Protein AF-A0A1L8PHK8-F1 (afdb_monomer)

Foldseek 3Di:
DDPLPFAQWFWDDDPNDIDIDGLVNQDPVCAFQSVVTAQLPPRAGWGWDDDPDPPPDDTGIDGDPDDRDSCSNVSSVVVVVVVVCVVPPPVPPVVVPDDD

pLDDT: mean 82.81, std 14.69, range [35.09, 94.81]

Structure (mmCIF, N/CA/C/O backbone):
data_AF-A0A1L8PHK8-F1
#
_entry.id   AF-A0A1L8PHK8-F1
#
loop_
_atom_site.group_PDB
_atom_site.id
_atom_site.type_symbol
_atom_site.label_atom_id
_atom_site.label_alt_id
_atom_site.label_comp_id
_atom_site.label_asym_id
_atom_site.label_entity_id
_atom_site.label_seq_id
_atom_site.pdbx_PDB_ins_code
_atom_site.Cartn_x
_atom_site.Cartn_y
_atom_site.Cartn_z
_atom_site.occupancy
_atom_site.B_iso_or_equiv
_atom_site.auth_seq_id
_atom_site.auth_comp_id
_atom_site.auth_asym_id
_atom_site.auth_atom_id
_atom_site.pdbx_PDB_model_num
ATOM 1 N N . MET A 1 1 ? 0.157 13.694 -22.154 1.00 35.09 1 MET A N 1
ATOM 2 C CA . MET A 1 1 ? 1.239 13.571 -21.154 1.00 35.09 1 MET A CA 1
ATOM 3 C C . MET A 1 1 ? 0.642 13.012 -19.876 1.00 35.09 1 MET A C 1
ATOM 5 O O . MET A 1 1 ? 0.043 13.755 -19.111 1.00 35.09 1 MET A O 1
ATOM 9 N N . SER A 1 2 ? 0.706 11.696 -19.688 1.00 35.81 2 SER A N 1
ATOM 10 C CA . SER A 1 2 ? 0.110 11.044 -18.521 1.00 35.81 2 SER A CA 1
ATOM 11 C C . SER A 1 2 ? 1.023 11.256 -17.318 1.00 35.81 2 SER A C 1
ATOM 13 O O . SER A 1 2 ? 1.978 10.507 -17.119 1.00 35.81 2 SER A O 1
ATOM 15 N N . SER A 1 3 ? 0.763 12.299 -16.52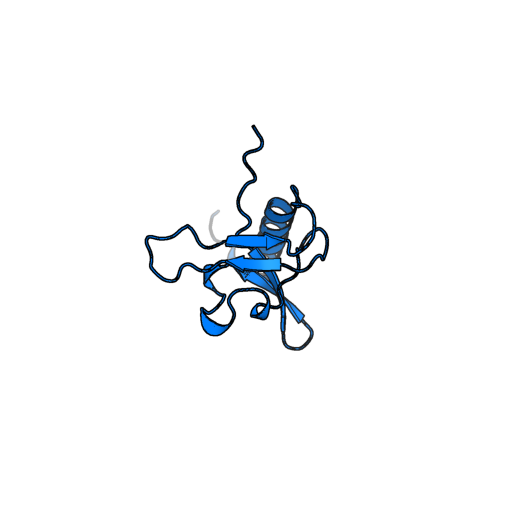7 1.00 43.03 3 SER A N 1
ATOM 16 C CA . SER A 1 3 ? 1.298 12.383 -15.167 1.00 43.03 3 SER A CA 1
ATOM 17 C C . SER A 1 3 ? 0.692 11.233 -14.372 1.00 43.03 3 SER A C 1
ATOM 19 O O . SER A 1 3 ? -0.367 11.368 -13.770 1.00 43.03 3 SER A O 1
ATOM 21 N N . ALA A 1 4 ? 1.344 10.071 -14.418 1.00 55.31 4 ALA A N 1
ATOM 22 C CA . ALA A 1 4 ? 1.029 8.947 -13.557 1.00 55.31 4 ALA A CA 1
ATOM 23 C C . ALA A 1 4 ? 1.284 9.405 -12.118 1.00 55.31 4 ALA A C 1
ATOM 25 O O . ALA A 1 4 ? 2.433 9.491 -11.668 1.00 55.31 4 ALA A O 1
ATOM 26 N N . PHE A 1 5 ? 0.212 9.792 -11.426 1.00 64.31 5 PHE A N 1
ATOM 27 C CA . PHE A 1 5 ? 0.279 10.181 -10.029 1.00 64.31 5 PHE A CA 1
ATOM 28 C C . PHE A 1 5 ? 0.879 9.008 -9.250 1.00 64.31 5 PHE A C 1
ATOM 30 O O . PHE A 1 5 ? 0.410 7.873 -9.334 1.00 64.31 5 PHE A O 1
ATOM 37 N N . LYS A 1 6 ? 2.002 9.259 -8.576 1.00 72.31 6 LYS A N 1
ATOM 38 C CA . LYS A 1 6 ? 2.785 8.205 -7.926 1.00 72.31 6 LYS A CA 1
ATOM 39 C C . LYS A 1 6 ? 1.993 7.685 -6.732 1.00 72.31 6 LYS A C 1
ATOM 41 O O . LYS A 1 6 ? 1.698 8.462 -5.831 1.00 72.31 6 LYS A O 1
ATOM 46 N N . LEU A 1 7 ? 1.693 6.387 -6.724 1.00 79.62 7 LEU A N 1
ATOM 47 C CA . LEU A 1 7 ? 0.961 5.754 -5.634 1.00 79.62 7 LEU A CA 1
ATOM 48 C C . LEU A 1 7 ? 1.783 5.748 -4.332 1.00 79.62 7 LEU A C 1
ATOM 50 O O . LEU A 1 7 ? 2.900 5.211 -4.329 1.00 79.62 7 LEU A O 1
ATOM 54 N N . PRO A 1 8 ? 1.239 6.295 -3.229 1.00 86.50 8 PRO A N 1
ATOM 55 C CA . PRO A 1 8 ? 1.902 6.268 -1.933 1.00 86.50 8 PRO A CA 1
ATOM 56 C C . PRO A 1 8 ? 1.416 5.142 -1.009 1.00 86.50 8 PRO A C 1
ATOM 58 O O . PRO A 1 8 ? 2.083 4.886 -0.014 1.00 86.50 8 PRO A O 1
ATOM 61 N N . TYR A 1 9 ? 0.308 4.460 -1.322 1.00 92.12 9 TYR A N 1
ATOM 62 C CA . TYR A 1 9 ? -0.301 3.444 -0.454 1.00 92.12 9 TYR A CA 1
ATOM 63 C C . TYR A 1 9 ? -0.354 2.060 -1.100 1.00 92.12 9 TYR A C 1
ATOM 65 O O . TYR A 1 9 ? -0.542 1.944 -2.311 1.00 92.12 9 TYR A O 1
ATOM 73 N N . GLY A 1 10 ? -0.257 1.019 -0.275 1.00 93.06 10 GLY A N 1
ATOM 74 C CA . GLY A 1 10 ? -0.500 -0.371 -0.654 1.00 93.06 10 GLY A CA 1
ATOM 75 C C . GLY A 1 10 ? -1.253 -1.125 0.442 1.00 93.06 10 GLY A C 1
ATOM 76 O O . GLY A 1 10 ? -1.108 -0.822 1.622 1.00 93.06 10 GLY A O 1
ATOM 77 N N . LEU A 1 11 ? -2.060 -2.108 0.050 1.00 94.50 11 LEU A N 1
ATOM 78 C CA . LEU A 1 11 ? -2.816 -2.962 0.965 1.00 94.50 11 LEU A CA 1
ATOM 79 C C . LEU A 1 11 ? -1.960 -4.170 1.364 1.00 94.50 11 LEU A C 1
ATOM 81 O O . LEU A 1 11 ? -1.466 -4.875 0.488 1.00 94.50 11 LEU A O 1
ATOM 85 N N . ARG A 1 12 ? -1.770 -4.433 2.654 1.00 94.81 12 ARG A N 1
ATOM 86 C CA . ARG A 1 12 ? -1.046 -5.610 3.156 1.00 94.81 12 ARG A CA 1
ATOM 87 C C . ARG A 1 12 ? -1.965 -6.410 4.072 1.00 94.81 12 ARG A C 1
ATOM 89 O O . ARG A 1 12 ? -2.722 -5.829 4.841 1.00 94.81 12 ARG A O 1
ATOM 96 N N . ARG A 1 13 ? -1.900 -7.740 3.988 1.00 91.62 13 ARG A N 1
ATOM 97 C CA . ARG A 1 13 ? -2.570 -8.623 4.950 1.00 91.62 13 ARG A CA 1
ATOM 98 C C . ARG A 1 13 ? -1.640 -8.922 6.112 1.00 91.62 13 ARG A C 1
ATOM 100 O O . ARG A 1 13 ? -0.571 -9.489 5.899 1.00 91.62 13 ARG A O 1
ATOM 107 N N . GLU A 1 14 ? -2.065 -8.567 7.315 1.00 88.06 14 GLU A N 1
ATOM 108 C CA . GLU A 1 14 ? -1.342 -8.806 8.563 1.00 88.06 14 GLU A CA 1
ATOM 109 C C . GLU A 1 14 ? -2.312 -9.430 9.569 1.00 88.06 14 GLU A C 1
ATOM 111 O O . GLU A 1 14 ? -3.418 -8.935 9.745 1.00 88.06 14 GLU A O 1
ATOM 116 N N . ASN A 1 15 ? -1.935 -10.549 10.197 1.00 86.06 15 ASN A N 1
ATOM 117 C CA . ASN A 1 15 ? -2.746 -11.245 11.213 1.00 86.06 15 ASN A CA 1
ATOM 118 C C . ASN A 1 15 ? -4.194 -11.596 10.797 1.00 86.06 15 ASN A C 1
ATOM 120 O O . ASN A 1 15 ? -5.058 -11.773 11.647 1.00 86.06 15 ASN A O 1
ATOM 124 N N . GLY A 1 16 ? -4.453 -11.741 9.493 1.00 86.88 16 GLY A N 1
ATOM 125 C CA . GLY A 1 16 ? -5.788 -12.030 8.955 1.00 86.88 16 GLY A CA 1
ATOM 126 C C . GLY A 1 16 ? -6.610 -10.790 8.587 1.00 86.88 16 GLY A C 1
ATOM 127 O O . GLY A 1 16 ? -7.680 -10.942 8.006 1.00 86.88 16 GLY A O 1
ATOM 128 N N . GLU A 1 17 ? -6.095 -9.587 8.838 1.00 87.56 17 GLU A N 1
ATOM 129 C CA . GLU A 1 17 ? -6.757 -8.315 8.542 1.00 87.56 17 GLU A CA 1
ATOM 130 C C . GLU A 1 17 ? -6.063 -7.574 7.391 1.00 87.56 17 GLU A C 1
ATOM 132 O O . GLU A 1 17 ? -4.857 -7.705 7.164 1.00 87.56 17 GLU A O 1
ATOM 137 N N . GLU A 1 18 ? -6.833 -6.796 6.631 1.00 90.50 18 GLU A N 1
ATOM 138 C CA . GLU A 1 18 ? -6.324 -5.974 5.533 1.00 90.50 18 GLU A CA 1
ATOM 139 C C . GLU A 1 18 ? -5.998 -4.569 6.036 1.00 90.50 18 GLU A C 1
ATOM 141 O O . GLU A 1 18 ? -6.882 -3.808 6.423 1.00 90.50 18 GLU A O 1
ATOM 146 N N . LYS A 1 19 ? -4.714 -4.211 6.003 1.00 92.00 19 LYS A N 1
ATOM 147 C CA . LYS A 1 19 ? -4.213 -2.918 6.458 1.00 92.00 19 LYS A CA 1
ATOM 148 C C . LYS A 1 19 ? -3.701 -2.094 5.287 1.00 92.00 19 LYS A C 1
ATOM 150 O O . LYS A 1 19 ? -2.917 -2.565 4.460 1.00 92.00 19 LYS A O 1
ATOM 155 N N . LEU A 1 20 ? -4.133 -0.838 5.219 1.00 93.12 20 LEU A N 1
ATOM 156 C CA . LEU A 1 20 ? -3.636 0.115 4.236 1.00 93.12 20 LEU A CA 1
ATOM 157 C C . LEU A 1 20 ? -2.366 0.789 4.771 1.00 93.12 20 LEU A C 1
ATOM 159 O O . LEU A 1 20 ? -2.428 1.569 5.720 1.00 93.12 20 LEU A O 1
ATOM 163 N N . LEU A 1 21 ? -1.226 0.494 4.148 1.00 93.12 21 LEU A N 1
ATOM 164 C CA . LEU A 1 21 ? 0.084 1.022 4.524 1.00 93.12 21 LEU A CA 1
ATOM 165 C C . LEU A 1 21 ? 0.507 2.148 3.585 1.00 93.12 21 LEU A C 1
ATOM 167 O O . LEU A 1 21 ? 0.445 2.017 2.360 1.00 93.12 21 LEU A O 1
ATOM 171 N N . HIS A 1 22 ? 0.989 3.242 4.157 1.00 92.69 22 HIS A N 1
ATOM 172 C CA . HIS A 1 22 ? 1.731 4.274 3.455 1.00 92.69 22 HIS A CA 1
ATOM 173 C C . HIS A 1 22 ? 3.170 3.804 3.196 1.00 92.69 22 HIS A C 1
ATOM 175 O O . HIS A 1 22 ? 3.777 3.102 3.997 1.00 92.69 22 HIS A O 1
ATOM 181 N N . ILE A 1 23 ? 3.775 4.240 2.093 1.00 91.44 23 ILE A N 1
ATOM 182 C CA . ILE A 1 23 ? 5.138 3.856 1.700 1.00 91.44 23 ILE A CA 1
ATOM 183 C C . ILE A 1 23 ? 6.204 4.204 2.752 1.00 91.44 23 ILE A C 1
ATOM 185 O O . ILE A 1 23 ? 7.254 3.573 2.776 1.00 91.44 23 ILE A O 1
ATOM 189 N N . SER A 1 24 ? 5.956 5.188 3.623 1.00 90.38 24 SER A N 1
ATOM 190 C CA . SER A 1 24 ? 6.864 5.512 4.734 1.00 90.38 24 SER A CA 1
ATOM 191 C C . SER A 1 24 ? 6.819 4.506 5.882 1.00 90.38 24 SER A C 1
ATOM 193 O O . SER A 1 24 ? 7.726 4.512 6.703 1.00 90.38 24 SER A O 1
ATOM 195 N N . GLU A 1 25 ? 5.762 3.699 5.968 1.00 92.19 25 GLU A N 1
ATOM 196 C CA . GLU A 1 25 ? 5.602 2.641 6.972 1.00 92.19 25 GLU A CA 1
ATOM 197 C C . GLU A 1 25 ? 6.273 1.333 6.524 1.00 92.19 25 GLU A C 1
ATOM 199 O O . GLU A 1 25 ? 6.421 0.419 7.324 1.00 92.19 25 GLU A O 1
ATOM 204 N N . ILE A 1 26 ? 6.694 1.237 5.255 1.00 91.69 26 ILE A N 1
ATOM 205 C CA . ILE A 1 26 ? 7.422 0.079 4.732 1.00 91.69 26 ILE A CA 1
ATOM 206 C C . ILE A 1 26 ? 8.902 0.230 5.076 1.00 91.69 26 ILE A C 1
ATOM 208 O O . ILE A 1 26 ? 9.553 1.202 4.678 1.00 91.69 26 ILE A O 1
ATOM 212 N N . GLU A 1 27 ? 9.456 -0.760 5.767 1.00 90.88 27 GLU A N 1
ATOM 213 C CA . GLU A 1 27 ? 10.869 -0.755 6.127 1.00 90.88 27 GLU A CA 1
ATOM 214 C C . GLU A 1 27 ? 11.778 -1.028 4.919 1.00 90.88 27 GLU A C 1
ATOM 216 O O . GLU A 1 27 ? 11.415 -1.705 3.954 1.00 90.88 27 GLU A O 1
ATOM 221 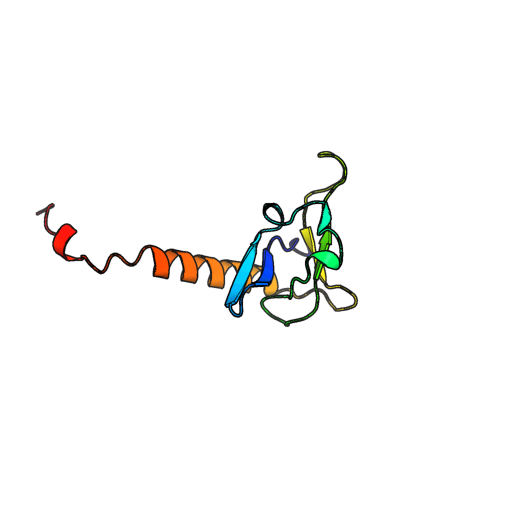N N . ALA A 1 28 ? 13.026 -0.552 4.980 1.00 87.12 28 ALA A N 1
ATOM 222 C CA . ALA A 1 28 ? 14.002 -0.757 3.906 1.00 87.12 28 ALA A CA 1
ATOM 223 C C . ALA A 1 28 ? 14.271 -2.250 3.610 1.00 87.12 28 ALA A C 1
ATOM 225 O O . ALA A 1 28 ? 14.470 -2.626 2.449 1.00 87.12 28 ALA A O 1
ATOM 226 N N . LEU A 1 29 ? 14.233 -3.102 4.643 1.00 89.94 29 LEU A N 1
ATOM 227 C CA . LEU A 1 29 ? 14.378 -4.562 4.548 1.00 89.94 29 LEU A CA 1
ATOM 228 C C . LEU A 1 29 ? 13.234 -5.228 3.767 1.00 89.94 29 LEU A C 1
ATOM 230 O O . LEU A 1 29 ? 13.445 -6.259 3.122 1.00 89.94 29 LEU A O 1
ATOM 234 N N . GLU A 1 30 ? 12.056 -4.605 3.770 1.00 91.12 30 GLU A N 1
ATOM 235 C CA . GLU A 1 30 ? 10.857 -5.044 3.057 1.00 91.12 30 GLU A CA 1
ATOM 236 C C . GLU A 1 30 ? 10.717 -4.396 1.669 1.00 91.12 30 GLU A C 1
ATOM 238 O O . GLU A 1 30 ? 9.709 -4.572 0.986 1.00 91.12 30 GLU A O 1
ATOM 243 N N . SER A 1 31 ? 11.717 -3.639 1.212 1.00 90.56 31 SER A N 1
ATOM 244 C CA . SER A 1 31 ? 11.680 -3.016 -0.112 1.00 90.56 31 SER A CA 1
ATOM 245 C C . SER A 1 31 ? 11.559 -4.038 -1.257 1.00 90.56 31 SER A C 1
ATOM 247 O O . SER A 1 31 ? 11.886 -5.224 -1.149 1.00 90.56 31 SER A O 1
ATOM 249 N N . GLY A 1 32 ? 11.078 -3.569 -2.407 1.00 92.31 32 GLY A N 1
ATOM 250 C CA . GLY A 1 32 ? 10.796 -4.404 -3.567 1.00 92.31 32 GLY A CA 1
ATOM 251 C C . GLY A 1 32 ? 9.525 -5.227 -3.374 1.00 92.31 32 GLY A C 1
ATOM 252 O O . GLY A 1 32 ? 8.520 -4.709 -2.899 1.00 92.31 32 GLY A O 1
ATOM 253 N N . LEU A 1 33 ? 9.561 -6.495 -3.784 1.00 93.62 33 LEU A N 1
ATOM 254 C CA . LEU A 1 33 ? 8.424 -7.422 -3.674 1.00 93.62 33 LEU A CA 1
ATOM 255 C C . LEU A 1 33 ? 8.247 -7.999 -2.267 1.00 93.62 33 LEU A C 1
ATOM 257 O O . LEU A 1 33 ? 7.211 -8.592 -1.980 1.00 93.62 33 LEU A O 1
ATOM 261 N N . LYS A 1 34 ? 9.239 -7.811 -1.388 1.00 93.38 34 LYS A N 1
ATOM 262 C CA . LYS A 1 34 ? 9.175 -8.267 0.003 1.00 93.38 34 LYS A CA 1
ATOM 263 C C . LYS A 1 34 ? 8.089 -7.551 0.798 1.00 93.38 34 LYS A C 1
ATOM 265 O O . LYS A 1 34 ? 7.616 -8.106 1.779 1.00 93.38 34 LYS A O 1
ATOM 270 N N . CYS A 1 35 ? 7.645 -6.377 0.342 1.00 92.62 35 CYS A N 1
ATOM 271 C CA . CYS A 1 35 ? 6.586 -5.644 1.015 1.00 92.62 35 CYS A CA 1
ATOM 272 C C . CYS A 1 35 ? 5.244 -6.378 0.971 1.00 92.62 35 CYS A C 1
ATOM 274 O O . CYS A 1 35 ? 4.362 -6.028 1.746 1.00 92.62 35 CYS A O 1
ATOM 276 N N . ASN A 1 36 ? 5.075 -7.342 0.055 1.00 94.12 36 ASN A N 1
ATOM 277 C CA . ASN A 1 36 ? 3.857 -8.132 -0.114 1.00 94.12 36 ASN A CA 1
ATOM 278 C C . ASN A 1 36 ? 2.568 -7.283 -0.166 1.00 94.12 36 ASN A C 1
ATOM 280 O O . ASN A 1 36 ? 1.505 -7.707 0.284 1.00 94.12 36 ASN A O 1
ATOM 284 N N . CYS A 1 37 ? 2.672 -6.056 -0.686 1.00 94.62 37 CYS A N 1
ATOM 285 C CA . CYS A 1 37 ? 1.542 -5.152 -0.832 1.00 94.62 37 CYS A CA 1
ATOM 286 C C . CYS A 1 37 ? 0.768 -5.472 -2.116 1.00 94.62 37 CYS A C 1
ATOM 288 O O . CYS A 1 37 ? 1.349 -5.794 -3.156 1.00 94.62 37 CYS A O 1
ATOM 290 N N . LEU A 1 38 ? -0.543 -5.291 -2.058 1.00 94.44 38 LEU A N 1
ATOM 291 C CA . LEU A 1 38 ? -1.477 -5.381 -3.168 1.00 94.44 38 LEU A CA 1
ATOM 292 C C . LEU A 1 38 ? -2.070 -4.002 -3.460 1.00 94.44 38 LEU A C 1
ATOM 294 O O . LEU A 1 38 ? -2.161 -3.131 -2.593 1.00 94.44 38 LEU A O 1
ATOM 298 N N . CYS A 1 39 ? -2.472 -3.791 -4.705 1.00 93.19 39 CYS A N 1
ATOM 299 C CA . CYS A 1 39 ? -3.217 -2.611 -5.099 1.00 93.19 39 CYS A CA 1
ATOM 300 C C . CYS A 1 39 ? -4.619 -2.649 -4.484 1.00 93.19 39 CYS A C 1
ATOM 302 O O . CYS A 1 39 ? -5.355 -3.608 -4.699 1.00 93.19 39 CYS A O 1
ATOM 304 N N . SER A 1 40 ? -5.012 -1.587 -3.779 1.00 91.00 40 SER A N 1
ATOM 305 C CA . SER A 1 40 ? -6.342 -1.467 -3.166 1.00 91.00 40 SER A CA 1
ATOM 306 C C . SER A 1 40 ? -7.491 -1.434 -4.179 1.00 91.00 40 SER A C 1
ATOM 308 O O . SER A 1 40 ? -8.625 -1.690 -3.798 1.00 91.00 40 SER A O 1
ATOM 310 N N . ASN A 1 41 ? -7.213 -1.128 -5.453 1.00 91.81 41 ASN A N 1
ATOM 311 C CA . ASN A 1 41 ? -8.227 -1.109 -6.508 1.00 91.81 41 ASN A CA 1
ATOM 312 C C . ASN A 1 41 ? -8.244 -2.391 -7.354 1.00 91.81 41 ASN A C 1
ATOM 314 O O . ASN A 1 41 ? -9.287 -3.012 -7.505 1.00 91.81 41 ASN A O 1
ATOM 318 N N . CYS A 1 42 ? -7.107 -2.787 -7.938 1.00 91.50 42 CYS A N 1
ATOM 319 C CA . CYS A 1 42 ? -7.064 -3.921 -8.873 1.00 91.50 42 CYS A CA 1
ATOM 320 C C . CYS A 1 42 ? -6.542 -5.229 -8.261 1.00 91.50 42 CYS A C 1
ATOM 322 O O . CYS A 1 42 ? -6.494 -6.241 -8.954 1.00 91.50 42 CYS A O 1
ATOM 324 N N . GLY A 1 43 ? -6.085 -5.224 -7.006 1.00 91.75 43 GLY A N 1
ATOM 325 C CA . GLY A 1 43 ? -5.549 -6.411 -6.331 1.00 91.75 43 GLY A CA 1
ATOM 326 C C . GLY A 1 43 ? -4.190 -6.906 -6.843 1.00 91.75 43 GLY A C 1
ATOM 327 O O . GLY A 1 43 ? -3.633 -7.845 -6.280 1.00 91.75 43 GLY A O 1
ATOM 328 N N . ALA A 1 44 ? -3.616 -6.290 -7.881 1.00 93.44 44 ALA A N 1
ATOM 329 C CA . ALA A 1 44 ? -2.319 -6.691 -8.417 1.00 93.44 44 ALA A CA 1
ATOM 330 C C . ALA A 1 44 ? -1.177 -6.435 -7.420 1.00 93.44 44 ALA A C 1
ATOM 332 O O . ALA A 1 44 ? -1.226 -5.508 -6.605 1.00 93.44 44 ALA A O 1
ATOM 333 N N . ARG A 1 45 ? -0.114 -7.244 -7.512 1.00 94.81 45 ARG A N 1
ATOM 334 C CA . ARG A 1 45 ? 1.070 -7.109 -6.656 1.00 94.81 45 ARG A CA 1
ATOM 335 C C . ARG A 1 45 ? 1.783 -5.784 -6.900 1.00 94.81 45 ARG A C 1
ATOM 337 O O . ARG A 1 45 ? 2.002 -5.369 -8.040 1.00 94.81 45 ARG A O 1
ATOM 344 N N . LEU A 1 46 ? 2.204 -5.155 -5.812 1.00 94.25 46 LEU A N 1
ATOM 345 C CA . LEU A 1 46 ? 2.999 -3.939 -5.821 1.00 94.25 46 LEU A CA 1
ATOM 346 C C . LEU A 1 46 ? 4.450 -4.247 -5.435 1.00 94.25 46 LEU A C 1
ATOM 348 O O . LEU A 1 46 ? 4.727 -5.174 -4.679 1.00 94.25 46 LEU A O 1
ATOM 352 N N . GLN A 1 47 ? 5.383 -3.431 -5.921 1.00 93.62 47 GLN A N 1
ATOM 353 C CA . GLN A 1 47 ? 6.747 -3.360 -5.411 1.00 93.62 47 GLN A CA 1
ATOM 354 C C . GLN A 1 47 ? 6.967 -2.020 -4.702 1.00 93.62 47 GLN A C 1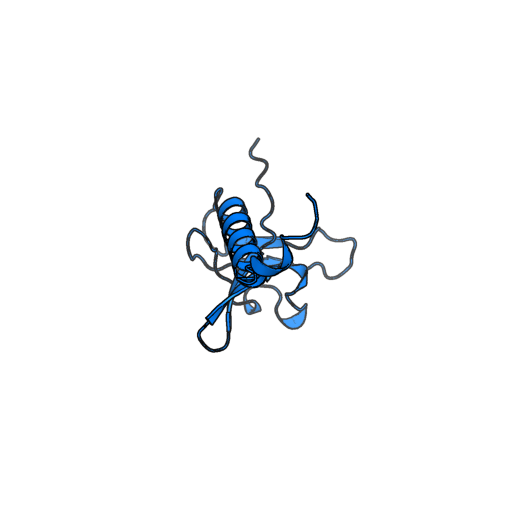
ATOM 356 O O . GLN A 1 47 ? 6.706 -0.951 -5.270 1.00 93.62 47 GLN A O 1
ATOM 361 N N . ALA A 1 48 ? 7.515 -2.066 -3.491 1.00 93.75 48 ALA A N 1
ATOM 362 C CA . ALA A 1 48 ? 7.946 -0.882 -2.763 1.00 93.75 48 ALA A CA 1
ATOM 363 C C . ALA A 1 48 ? 9.282 -0.376 -3.323 1.00 93.75 48 ALA A C 1
ATOM 365 O O . ALA A 1 48 ? 10.315 -1.037 -3.233 1.00 93.75 48 ALA A O 1
ATOM 366 N N . LYS A 1 49 ? 9.285 0.813 -3.922 1.00 91.50 49 LYS A N 1
ATOM 367 C CA . LYS A 1 49 ? 10.506 1.507 -4.335 1.00 91.50 49 LYS A CA 1
ATOM 368 C C . LYS A 1 49 ? 10.863 2.485 -3.224 1.00 91.50 49 LYS A C 1
ATOM 370 O O . LYS A 1 49 ? 10.303 3.580 -3.160 1.00 91.50 49 LYS A O 1
ATOM 375 N N . LEU A 1 50 ? 11.792 2.071 -2.370 1.00 89.56 50 LEU A N 1
ATOM 376 C CA . LEU A 1 50 ? 12.398 2.906 -1.337 1.00 89.56 50 LEU A CA 1
ATOM 377 C C . LEU A 1 50 ? 13.782 3.369 -1.812 1.00 89.56 50 LEU A C 1
ATOM 379 O O . LEU A 1 50 ? 14.517 2.571 -2.401 1.00 89.56 50 LEU A O 1
ATOM 383 N N . PRO A 1 51 ? 14.134 4.649 -1.629 1.00 85.06 51 PRO A N 1
ATOM 384 C CA . PRO A 1 51 ? 15.441 5.149 -2.016 1.00 85.06 51 PRO A CA 1
ATOM 385 C C . PRO A 1 51 ? 16.509 4.680 -1.014 1.00 85.06 51 PRO A C 1
ATOM 387 O O . PRO A 1 51 ? 16.233 4.556 0.178 1.00 85.06 51 PRO A O 1
ATOM 390 N N . LYS A 1 52 ? 17.737 4.424 -1.485 1.00 80.19 52 LYS A N 1
ATOM 391 C CA . LYS A 1 52 ? 18.857 4.043 -0.602 1.00 80.19 52 LYS A CA 1
ATOM 392 C C . LYS A 1 52 ? 19.390 5.257 0.156 1.00 80.19 52 LYS A C 1
ATOM 394 O O . LYS A 1 52 ? 19.842 5.140 1.289 1.00 80.19 52 LYS A O 1
ATOM 399 N N . THR A 1 53 ? 19.308 6.430 -0.466 1.00 75.12 53 THR A N 1
ATOM 400 C CA . THR A 1 53 ? 19.644 7.726 0.120 1.00 75.12 53 THR A CA 1
ATOM 401 C C . THR A 1 53 ? 18.488 8.706 -0.082 1.00 75.12 53 THR A C 1
ATOM 403 O O . THR A 1 53 ? 17.750 8.616 -1.058 1.00 75.12 53 THR A O 1
ATOM 406 N N . LYS A 1 54 ? 18.327 9.711 0.791 1.00 66.00 54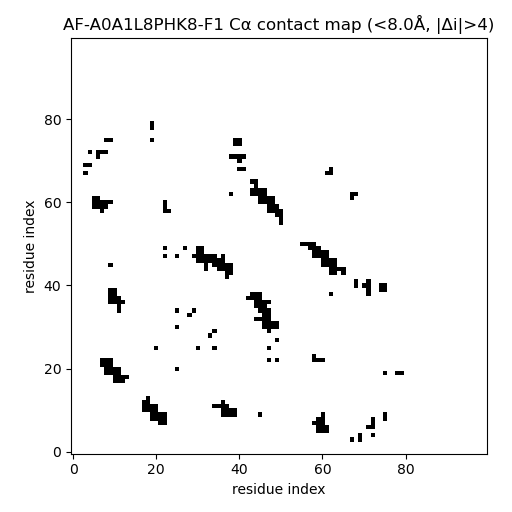 LYS A N 1
ATOM 407 C CA . LYS A 1 54 ? 17.212 10.686 0.704 1.00 66.00 54 LYS A CA 1
ATOM 408 C C . LYS A 1 54 ? 17.139 11.474 -0.624 1.00 66.00 54 LYS A C 1
ATOM 410 O O . LYS A 1 54 ? 16.154 12.170 -0.850 1.00 66.00 54 LYS A O 1
ATOM 415 N N . LYS A 1 55 ? 18.163 11.393 -1.482 1.00 72.06 55 LYS A N 1
ATOM 416 C CA . LYS A 1 55 ? 18.292 12.165 -2.726 1.00 72.06 55 LYS A CA 1
ATOM 417 C C . LYS A 1 55 ? 17.928 11.384 -3.995 1.00 72.06 55 LYS A C 1
ATOM 419 O O . LYS A 1 55 ? 17.762 12.018 -5.029 1.00 72.06 55 LYS A O 1
ATOM 424 N N . ASP A 1 56 ? 17.770 10.058 -3.935 1.00 75.56 56 ASP A N 1
ATOM 425 C CA . ASP A 1 56 ? 17.622 9.247 -5.155 1.00 75.56 56 ASP A CA 1
ATOM 426 C C . ASP A 1 56 ? 16.269 9.471 -5.847 1.00 75.56 56 ASP A C 1
ATOM 428 O O . ASP A 1 56 ? 16.196 9.718 -7.049 1.00 75.56 56 ASP A O 1
ATOM 432 N N . PHE A 1 57 ? 15.170 9.362 -5.098 1.00 81.69 57 PHE A N 1
ATOM 433 C CA . PHE A 1 57 ? 13.811 9.585 -5.593 1.00 81.69 57 PHE A CA 1
ATOM 434 C C . PHE A 1 57 ? 12.802 9.586 -4.438 1.00 81.69 57 PHE A C 1
ATOM 436 O O . PHE A 1 57 ? 13.066 9.066 -3.357 1.00 81.69 57 PHE A O 1
ATOM 443 N N . LYS A 1 58 ? 11.593 10.108 -4.689 1.00 85.06 58 LYS A N 1
ATOM 444 C CA . LYS A 1 58 ? 10.481 10.011 -3.730 1.00 85.06 58 LYS A CA 1
ATOM 445 C C . LYS A 1 58 ? 10.017 8.552 -3.576 1.00 85.06 58 LYS A C 1
ATOM 447 O O . LYS A 1 58 ? 9.687 7.951 -4.612 1.00 85.06 58 LYS A O 1
ATOM 452 N N . PRO A 1 59 ? 9.959 8.011 -2.341 1.00 88.56 59 PRO A N 1
ATOM 453 C CA . PRO A 1 59 ? 9.418 6.684 -2.070 1.00 88.56 59 PRO A CA 1
ATOM 454 C C . PRO A 1 59 ? 8.061 6.501 -2.751 1.00 88.56 59 PRO A C 1
ATOM 456 O O . PRO A 1 59 ? 7.232 7.411 -2.737 1.00 88.56 59 PRO A O 1
ATOM 459 N N . ARG A 1 60 ? 7.849 5.353 -3.395 1.00 89.19 60 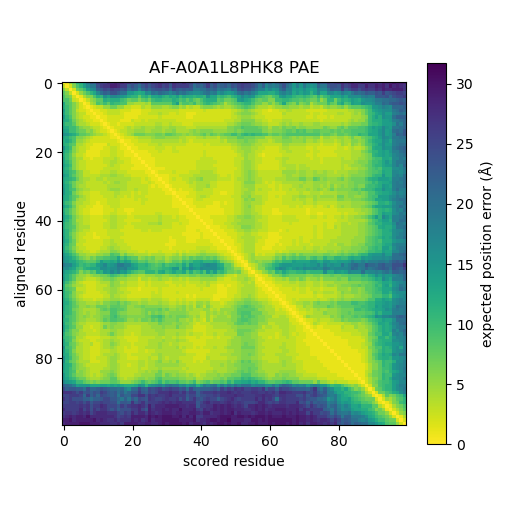ARG A N 1
ATOM 460 C CA . ARG A 1 60 ? 6.568 5.024 -4.039 1.00 89.19 60 ARG A CA 1
ATOM 461 C C . ARG A 1 60 ? 6.343 3.525 -4.095 1.00 89.19 60 ARG A C 1
ATOM 463 O O . ARG A 1 60 ? 7.310 2.767 -4.145 1.00 89.19 60 ARG A O 1
ATOM 470 N N . VAL A 1 61 ? 5.090 3.110 -4.215 1.00 90.62 61 VAL A N 1
ATOM 471 C CA . VAL A 1 61 ? 4.755 1.754 -4.663 1.00 90.62 61 VAL A CA 1
ATOM 472 C C . VAL A 1 61 ? 4.420 1.766 -6.153 1.00 90.62 61 VAL A C 1
ATOM 474 O O . VAL A 1 61 ? 3.952 2.766 -6.698 1.00 90.62 61 VAL A O 1
ATOM 477 N N . ALA A 1 62 ? 4.719 0.672 -6.846 1.00 91.25 62 ALA A N 1
ATOM 478 C CA . ALA A 1 62 ? 4.420 0.522 -8.267 1.00 91.25 62 ALA A CA 1
ATOM 479 C C . ALA A 1 62 ? 3.920 -0.889 -8.559 1.00 91.25 62 ALA A C 1
ATOM 481 O O . ALA A 1 62 ? 4.393 -1.834 -7.937 1.00 91.25 62 ALA A O 1
ATOM 482 N N . HIS A 1 63 ? 3.015 -1.030 -9.525 1.00 92.81 63 HIS A N 1
ATOM 483 C CA . HIS A 1 63 ? 2.565 -2.334 -10.004 1.00 92.81 63 HIS A CA 1
ATOM 484 C C . HIS A 1 63 ? 3.752 -3.156 -10.507 1.00 92.81 63 HIS A C 1
ATOM 486 O O . HIS A 1 63 ? 4.605 -2.654 -11.245 1.00 92.81 63 HIS A O 1
ATOM 492 N N . HIS A 1 64 ? 3.824 -4.407 -10.062 1.00 92.06 64 HIS A N 1
ATOM 493 C CA . HIS A 1 64 ? 4.804 -5.361 -10.544 1.00 92.06 64 HIS A CA 1
ATOM 494 C C . HIS A 1 64 ? 4.167 -6.239 -11.616 1.00 92.06 64 HIS A C 1
ATOM 496 O O . HIS A 1 64 ? 3.211 -6.955 -11.332 1.00 92.06 64 HIS A O 1
ATOM 502 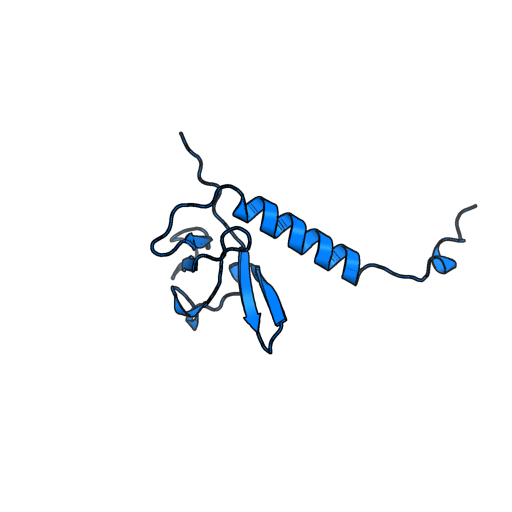N 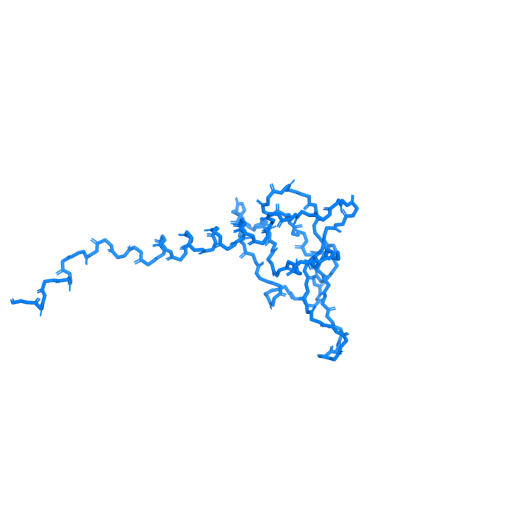N . ASN A 1 65 ? 4.720 -6.190 -12.829 1.00 89.25 65 ASN A N 1
ATOM 503 C CA . ASN A 1 65 ? 4.247 -6.969 -13.976 1.00 89.25 65 ASN A CA 1
ATOM 504 C C . ASN A 1 65 ? 2.742 -6.791 -14.278 1.00 89.25 65 ASN A C 1
ATOM 506 O O . ASN A 1 65 ? 2.065 -7.735 -14.671 1.00 89.25 65 ASN A O 1
ATOM 510 N N . ALA A 1 66 ? 2.218 -5.587 -14.044 1.00 86.69 66 ALA A N 1
ATOM 511 C CA . ALA A 1 66 ? 0.835 -5.218 -14.315 1.00 86.69 66 ALA A CA 1
ATOM 512 C C . ALA A 1 66 ? 0.755 -3.737 -14.698 1.00 86.69 66 ALA A C 1
ATOM 514 O O . ALA A 1 66 ? 1.649 -2.950 -14.362 1.00 86.69 66 ALA A O 1
ATOM 515 N N . ASP A 1 67 ? -0.327 -3.366 -15.377 1.00 86.88 67 ASP A N 1
ATOM 516 C CA . ASP A 1 67 ? -0.559 -1.993 -15.804 1.00 86.88 67 ASP A CA 1
ATOM 517 C C . ASP A 1 67 ? -0.733 -1.030 -14.630 1.00 86.88 67 ASP A C 1
ATOM 519 O O . ASP A 1 67 ? -1.165 -1.374 -13.526 1.00 86.88 67 ASP A O 1
ATOM 523 N N . THR A 1 68 ? -0.402 0.234 -14.880 1.00 84.31 68 THR A N 1
ATOM 524 C CA . THR A 1 68 ? -0.634 1.298 -13.910 1.00 84.31 68 THR A CA 1
ATOM 525 C C . THR A 1 68 ? -2.128 1.501 -13.686 1.00 84.31 68 THR A C 1
ATOM 527 O O . THR A 1 68 ? -2.844 1.935 -14.585 1.00 84.31 68 THR A O 1
ATOM 530 N N . CYS A 1 69 ? -2.589 1.262 -12.462 1.00 85.75 69 CYS A N 1
ATOM 531 C CA . CYS A 1 69 ? -3.966 1.545 -12.083 1.00 85.75 69 CYS A CA 1
ATOM 532 C C . CYS A 1 69 ? -4.171 3.039 -11.776 1.00 85.75 69 CYS A C 1
ATOM 534 O O . CYS A 1 69 ? -3.627 3.546 -10.794 1.00 85.75 69 CYS A O 1
ATOM 536 N N . ALA A 1 70 ? -4.992 3.725 -12.577 1.00 84.94 70 ALA A N 1
ATOM 537 C CA . ALA A 1 70 ? -5.293 5.150 -12.398 1.00 84.94 70 ALA A CA 1
ATOM 538 C C . ALA A 1 70 ? -6.074 5.444 -11.103 1.00 84.94 70 ALA A C 1
ATOM 540 O O . ALA A 1 70 ? -5.826 6.451 -10.446 1.00 84.94 70 ALA A O 1
ATOM 541 N N . PHE A 1 71 ? -6.964 4.532 -10.703 1.00 86.25 71 PHE A N 1
ATOM 542 C CA . PHE A 1 71 ? -7.884 4.727 -9.574 1.00 86.25 71 PHE A CA 1
ATOM 543 C C . PHE A 1 71 ? -7.288 4.378 -8.208 1.00 86.25 71 PHE A C 1
ATOM 545 O O . PHE A 1 71 ? -7.863 4.692 -7.175 1.00 86.25 71 PHE A O 1
ATOM 552 N N . ALA A 1 72 ? -6.115 3.744 -8.163 1.00 86.75 72 ALA A N 1
ATOM 553 C CA . ALA A 1 72 ? -5.623 3.148 -6.925 1.00 86.75 72 ALA A CA 1
ATOM 554 C C . ALA A 1 72 ? -5.283 4.186 -5.836 1.00 86.75 72 ALA A C 1
ATOM 556 O O . ALA A 1 72 ? -5.456 3.918 -4.648 1.00 86.75 72 ALA A O 1
ATOM 557 N N . THR A 1 73 ? -4.857 5.392 -6.228 1.00 86.94 73 THR A N 1
ATOM 558 C CA . THR A 1 73 ? -4.660 6.513 -5.293 1.00 86.94 73 THR A CA 1
ATOM 559 C C . THR A 1 73 ? -5.982 6.969 -4.684 1.00 86.94 73 THR A C 1
ATOM 561 O O . THR A 1 73 ? -6.069 7.150 -3.473 1.00 86.94 73 THR A O 1
ATOM 564 N N . GLU A 1 74 ? -7.006 7.148 -5.517 1.00 88.81 74 GLU A N 1
ATOM 565 C CA . GLU A 1 74 ? -8.329 7.580 -5.080 1.00 88.81 74 GLU A CA 1
ATOM 566 C C . GLU A 1 74 ? -8.923 6.560 -4.108 1.00 88.81 74 GLU A C 1
ATOM 568 O O . GLU A 1 74 ? -9.312 6.928 -3.001 1.00 88.81 74 GLU A O 1
ATOM 573 N N . THR A 1 75 ? -8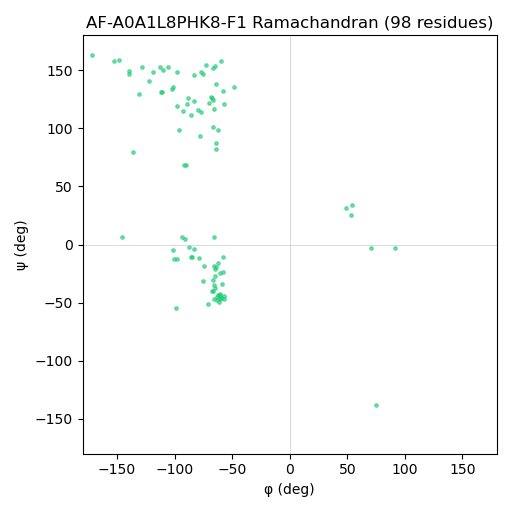.897 5.274 -4.467 1.00 90.81 75 THR A N 1
ATOM 574 C CA . THR A 1 75 ? -9.370 4.188 -3.601 1.00 90.81 75 THR A CA 1
ATOM 575 C C . THR A 1 75 ? -8.638 4.179 -2.261 1.00 90.81 75 THR A C 1
ATOM 577 O O . THR A 1 75 ? -9.271 4.063 -1.217 1.00 90.81 75 THR A O 1
ATOM 580 N N . ALA A 1 76 ? -7.311 4.343 -2.259 1.00 90.06 76 ALA A N 1
ATOM 581 C CA . ALA A 1 76 ? -6.538 4.389 -1.020 1.00 90.06 76 ALA A CA 1
ATOM 582 C C . ALA A 1 76 ? -6.948 5.561 -0.108 1.00 90.06 76 ALA A C 1
ATOM 584 O O . ALA A 1 76 ? -7.115 5.365 1.094 1.00 90.06 76 ALA A O 1
ATOM 585 N N . ILE A 1 77 ? -7.156 6.758 -0.666 1.00 89.94 77 ILE A N 1
ATOM 586 C CA . ILE A 1 77 ? -7.608 7.926 0.108 1.00 89.94 77 ILE A CA 1
ATOM 587 C C . ILE A 1 77 ? -9.002 7.677 0.690 1.00 89.94 77 ILE A C 1
ATOM 589 O O . ILE A 1 77 ? -9.215 7.929 1.874 1.00 89.94 77 ILE A O 1
ATOM 593 N N . HIS A 1 78 ? -9.929 7.139 -0.107 1.00 90.88 78 HIS A N 1
ATOM 594 C CA . HIS A 1 78 ? -11.281 6.815 0.354 1.00 90.88 78 HIS A CA 1
ATOM 595 C C . HIS A 1 78 ? -11.269 5.812 1.512 1.00 90.88 78 HIS A C 1
ATOM 597 O O . HIS A 1 78 ? -11.933 6.032 2.525 1.00 90.88 78 HIS A O 1
ATOM 603 N N . LEU A 1 79 ? -10.484 4.737 1.394 1.00 90.88 79 LEU A N 1
ATOM 604 C CA . LEU A 1 79 ? -10.342 3.738 2.453 1.00 90.88 79 LEU A CA 1
ATOM 605 C C . LEU A 1 79 ? -9.750 4.350 3.726 1.00 90.88 79 LEU A C 1
ATOM 607 O O . LEU A 1 79 ? -10.272 4.111 4.812 1.00 90.88 79 LEU A O 1
ATOM 611 N N . LYS A 1 80 ? -8.714 5.189 3.601 1.00 89.12 80 LYS A N 1
ATOM 612 C CA . LYS A 1 80 ? -8.095 5.831 4.765 1.00 89.12 80 LYS A CA 1
ATOM 613 C C . LYS A 1 80 ? -9.031 6.826 5.446 1.00 89.12 80 LYS A C 1
ATOM 615 O O . LYS A 1 80 ? -9.085 6.869 6.671 1.00 89.12 80 LYS A O 1
ATOM 620 N N . ALA A 1 81 ? -9.782 7.604 4.670 1.00 90.56 81 ALA A N 1
ATOM 621 C CA . ALA A 1 81 ? -10.785 8.513 5.208 1.00 90.56 81 ALA A CA 1
ATOM 622 C C . ALA A 1 81 ? -11.865 7.745 5.980 1.00 90.56 81 ALA A C 1
ATOM 624 O O . ALA A 1 81 ? -12.209 8.132 7.094 1.00 90.56 81 ALA A O 1
ATOM 625 N N . LYS A 1 82 ? -12.349 6.626 5.425 1.00 90.69 82 LYS A N 1
ATOM 626 C CA . LYS A 1 82 ? -13.316 5.755 6.098 1.00 90.69 82 LYS A CA 1
ATOM 627 C C . LYS A 1 82 ? -12.765 5.200 7.415 1.00 90.69 82 LYS A C 1
ATOM 629 O O . LYS A 1 82 ? -13.451 5.308 8.423 1.00 90.69 82 LYS A O 1
ATOM 634 N N . GLU A 1 83 ? -11.530 4.695 7.418 1.00 88.38 83 GLU A N 1
ATOM 635 C CA . GLU A 1 83 ? -10.854 4.191 8.625 1.00 88.38 83 GLU A CA 1
ATOM 636 C C . GLU A 1 83 ? -10.766 5.268 9.720 1.00 88.38 83 GLU A C 1
ATOM 638 O O . GLU A 1 83 ? -11.102 5.011 10.873 1.00 88.38 83 GLU A O 1
ATOM 643 N N . ILE A 1 84 ? -10.356 6.492 9.362 1.00 89.00 84 ILE A N 1
ATOM 644 C CA . ILE A 1 84 ? -10.269 7.615 10.307 1.00 89.00 84 ILE A CA 1
ATOM 645 C C . ILE A 1 84 ? -11.654 7.961 10.856 1.00 89.00 84 ILE A C 1
ATOM 647 O O . ILE A 1 84 ? -11.812 8.083 12.063 1.00 89.00 84 ILE A O 1
ATOM 651 N N . ILE A 1 85 ? -12.668 8.086 9.995 1.00 88.69 85 ILE A N 1
ATOM 652 C CA . ILE A 1 85 ? -14.035 8.400 10.429 1.00 88.69 85 ILE A CA 1
ATOM 653 C C . ILE A 1 85 ? -14.565 7.313 11.366 1.00 88.69 85 ILE A C 1
ATOM 655 O O . ILE A 1 85 ? -15.187 7.629 12.371 1.00 88.69 85 ILE A O 1
ATOM 659 N N . GLU A 1 86 ? -14.337 6.037 11.060 1.00 88.00 86 GLU A N 1
ATOM 660 C CA . GLU A 1 86 ? -14.769 4.927 11.914 1.00 88.00 86 GLU A CA 1
ATOM 661 C C . GLU A 1 86 ? -14.054 4.922 13.267 1.00 88.00 86 GLU A C 1
ATOM 663 O O . GLU A 1 86 ? -14.700 4.667 14.280 1.00 88.00 86 GLU A O 1
ATOM 668 N N . LYS A 1 87 ? -12.762 5.265 13.299 1.00 84.62 87 LYS A N 1
ATOM 669 C CA . LYS A 1 87 ? -11.991 5.400 14.539 1.00 84.62 87 LYS A CA 1
ATOM 670 C C . LYS A 1 87 ? -12.454 6.581 15.398 1.00 84.62 87 LYS A C 1
ATOM 672 O O . LYS A 1 87 ? -12.515 6.458 16.616 1.00 84.62 87 LYS A O 1
ATOM 677 N N . GLU A 1 88 ? -12.771 7.706 14.764 1.00 84.88 88 GLU A N 1
ATOM 678 C CA . GLU A 1 88 ? -13.171 8.954 15.427 1.00 84.88 88 GLU A CA 1
ATOM 679 C C . GLU A 1 88 ? -14.690 9.069 15.624 1.00 84.88 88 GLU A C 1
ATOM 681 O O . GLU A 1 88 ? -15.164 10.101 16.096 1.00 84.88 88 GLU A O 1
ATOM 686 N N . LYS A 1 89 ? -15.478 8.036 15.281 1.00 73.94 89 LYS A N 1
ATOM 687 C CA . LYS A 1 89 ? -16.894 7.945 15.665 1.00 73.94 89 LYS A CA 1
ATOM 688 C C . LYS A 1 89 ? -16.981 7.845 17.187 1.00 73.94 89 LYS A C 1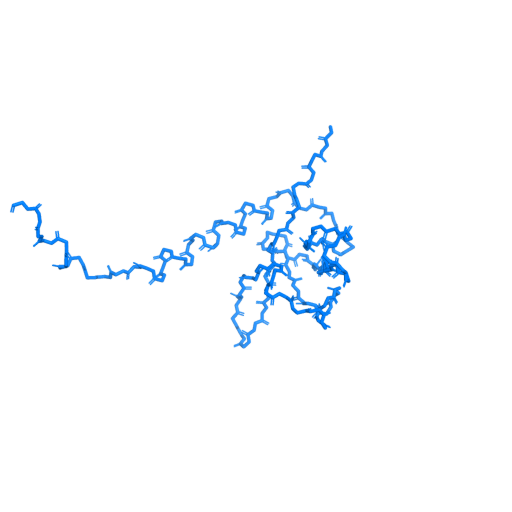
ATOM 690 O O . LYS A 1 89 ? -17.154 6.774 17.762 1.00 73.94 89 LYS A O 1
ATOM 695 N N . THR A 1 90 ? -16.903 8.993 17.844 1.00 57.03 90 THR A N 1
ATOM 696 C CA . THR A 1 90 ? -17.391 9.174 19.195 1.00 57.03 90 THR A CA 1
ATOM 697 C C . THR A 1 90 ? -18.910 9.030 19.111 1.00 57.03 90 THR A C 1
ATOM 699 O O . THR A 1 90 ? -19.642 9.915 18.683 1.00 57.03 90 THR A O 1
ATOM 702 N N . THR A 1 91 ? -19.431 7.869 19.495 1.00 54.00 91 THR A N 1
ATOM 703 C CA . THR A 1 91 ? -20.873 7.675 19.734 1.00 54.00 91 THR A CA 1
ATOM 704 C C . THR A 1 91 ? -21.388 8.483 20.935 1.00 54.00 91 THR A C 1
ATOM 706 O O . THR A 1 91 ? -22.551 8.363 21.304 1.00 54.00 91 THR A O 1
ATOM 709 N N . ASP A 1 92 ? -20.550 9.334 21.528 1.00 53.91 92 ASP A N 1
ATOM 710 C CA . ASP A 1 92 ? -20.899 10.246 22.609 1.00 53.91 92 ASP A CA 1
ATOM 711 C C . ASP A 1 92 ? -21.370 11.598 22.045 1.00 53.91 92 ASP A C 1
ATOM 713 O O . ASP A 1 92 ? -20.718 12.632 22.168 1.00 53.91 92 ASP A O 1
ATOM 717 N N . TRP A 1 93 ? -22.539 11.593 21.398 1.00 53.44 93 TRP A N 1
ATOM 718 C CA . TRP A 1 93 ? -23.255 12.832 21.052 1.00 53.44 93 TRP A CA 1
ATOM 719 C C . TRP A 1 93 ? -23.658 13.632 22.311 1.00 53.44 93 TRP A C 1
ATOM 721 O O . TRP A 1 93 ? -23.960 14.823 22.239 1.00 53.44 93 TRP A O 1
ATOM 731 N N . SER A 1 94 ? -23.622 13.002 23.491 1.00 58.44 94 SER A N 1
ATOM 732 C CA . SER A 1 94 ? -23.846 13.634 24.794 1.00 58.44 94 SER A CA 1
ATOM 733 C C . SER A 1 94 ? -22.842 14.739 25.135 1.00 58.44 94 SER A C 1
ATOM 735 O O . SER A 1 94 ? -23.200 15.649 25.877 1.00 58.44 94 SER A O 1
ATOM 737 N N . GLN A 1 95 ? -21.633 14.732 24.566 1.00 57.97 95 GLN A N 1
ATOM 738 C CA . GLN A 1 95 ? -20.646 15.802 24.768 1.00 57.97 95 GLN A CA 1
ATOM 739 C C . GLN A 1 95 ? -20.829 17.026 23.850 1.00 57.97 95 GLN A C 1
ATOM 741 O O . GLN A 1 95 ? -20.131 18.023 24.027 1.00 57.97 95 GLN A O 1
ATOM 746 N N . CYS A 1 96 ? -21.787 17.015 22.914 1.00 57.06 96 CYS A N 1
ATOM 747 C CA . CYS A 1 96 ? -22.071 18.167 22.046 1.00 57.06 96 CYS A CA 1
ATOM 748 C C . CYS A 1 96 ? -23.085 19.180 22.631 1.00 57.06 96 CYS A C 1
ATOM 750 O O . CYS A 1 96 ? -23.320 20.221 22.019 1.00 57.06 96 CYS A O 1
ATOM 752 N N . HIS A 1 97 ? -23.660 18.943 23.816 1.00 55.84 97 HIS A N 1
ATOM 753 C CA . HIS A 1 97 ? -24.610 19.862 24.469 1.00 55.84 97 HIS A CA 1
ATOM 754 C C . HIS A 1 97 ? -23.923 20.866 25.417 1.00 55.84 97 HIS A C 1
ATOM 756 O O . HIS A 1 97 ? -24.090 20.803 26.632 1.00 55.84 97 HIS A O 1
ATOM 762 N N . GLY A 1 98 ? -23.149 21.807 24.867 1.00 54.31 98 GLY A N 1
ATOM 763 C CA . GLY A 1 98 ? -22.471 22.840 25.671 1.00 54.31 98 GLY A CA 1
ATOM 764 C C . GLY A 1 98 ? -22.323 24.223 25.034 1.00 54.31 98 GLY A C 1
ATOM 765 O O . GLY A 1 98 ? -21.656 25.076 25.608 1.00 54.31 98 GLY A O 1
ATOM 766 N N . PHE A 1 99 ? -22.924 24.462 23.869 1.00 49.84 99 PHE A N 1
ATOM 767 C CA . PHE A 1 99 ? -22.985 25.786 23.248 1.00 49.84 99 PHE A CA 1
ATOM 768 C C . PHE A 1 99 ? -24.393 26.018 22.714 1.00 49.84 99 PHE A C 1
ATOM 770 O O . PHE A 1 99 ? -24.628 25.806 21.530 1.00 49.84 99 PHE A O 1
ATOM 777 N N . LEU A 1 100 ? -25.317 26.379 23.605 1.00 48.00 100 LEU A N 1
ATOM 778 C CA . LEU A 1 100 ? -26.473 27.251 23.366 1.00 48.00 100 LEU A CA 1
ATOM 779 C C . LEU A 1 100 ? -27.109 27.599 24.716 1.00 48.00 100 LEU A C 1
ATOM 781 O O . LEU A 1 100 ? -27.381 26.655 25.491 1.00 48.00 100 LEU A O 1
#

Mean predicted aligned error: 8.23 Å

Secondary structure (DSSP, 8-state):
----PPP-EEEEEETTEEEEEEGGGS-GGGTBGGG--B-TTT--BEEEE--SSTTS---EEEESSS---TTHHHHHHHHHHHHHHHHT----GGGG----

Solvent-accessible surface area (backbone atoms only — not comparable to full-atom values): 6130 Å² total; per-residue (Å²): 133,85,80,74,77,77,30,46,61,33,31,30,78,54,101,91,41,84,43,82,41,47,52,87,75,56,51,82,92,30,39,33,63,66,51,60,21,22,36,72,62,81,60,48,48,29,25,36,46,68,52,95,48,98,80,75,52,82,62,26,41,42,57,52,99,52,77,85,66,84,57,31,55,59,46,45,52,53,54,50,52,51,53,51,51,64,72,65,58,68,87,60,66,78,76,69,80,80,85,134

Sequence (100 aa):
MSSAFKLPYGLRRENGEEKLLHISEIEALESGLKCNCLCSNCGARLQAKLPKTKKDFKPRVAHHNADTCAFATETAIHLKAKEIIEKEKTTDWSQCHGFL

Nearest PDB structures (foldseek):
  2dyt-assembly1_A  TM=2.924E-01  e=7.406E+00  Saccharomyces cerevisiae

Radius of gyration: 17.12 Å; Cα contacts (8 Å, |Δi|>4): 150; chains: 1; bounding box: 46×39×47 Å